Protein AF-A0A316EWT0-F1 (afdb_monomer)

Solvent-accessible surface area (backbone atoms only — not comparable to full-atom values): 6635 Å² total; per-residue (Å²): 138,84,85,50,58,67,59,89,86,10,66,70,12,72,75,42,35,76,76,67,47,59,87,44,35,65,71,36,82,91,38,74,79,34,61,44,90,43,73,63,49,57,75,68,50,47,66,36,91,78,66,75,73,71,78,63,82,84,44,90,86,62,83,74,80,94,61,102,69,79,83,89,75,88,82,76,92,77,54,100,84,65,82,81,81,73,87,80,82,77,79,79,80,126

Foldseek 3Di:
DDQACDDCPHCPHPVNCVVVVCVQFDFQPPDVSRNAPDPVCVVPTHGDPPSDDDPPPPDPVDDDDPDDDDDPFDDPPDDPPDDGDDDPPDDPDD

Structure (mmCIF, N/CA/C/O backbone):
data_AF-A0A316EWT0-F1
#
_entry.id   AF-A0A316EWT0-F1
#
loop_
_atom_site.group_PDB
_atom_site.id
_atom_site.type_symbol
_atom_site.label_atom_id
_atom_site.label_alt_id
_atom_site.label_comp_id
_atom_site.label_asym_id
_atom_site.label_entity_id
_atom_site.label_seq_id
_atom_site.pdbx_PDB_ins_code
_atom_site.Cartn_x
_atom_site.Cartn_y
_atom_site.Cartn_z
_atom_site.occupancy
_atom_site.B_iso_or_equiv
_atom_site.auth_seq_id
_atom_site.auth_comp_id
_atom_site.auth_asym_id
_atom_site.auth_atom_id
_atom_site.pdbx_PDB_model_num
ATOM 1 N N . MET A 1 1 ? 5.737 10.963 23.843 1.00 42.25 1 MET A N 1
ATOM 2 C CA . MET A 1 1 ? 5.239 11.219 22.476 1.00 42.25 1 MET A CA 1
ATOM 3 C C . MET A 1 1 ? 3.829 10.642 22.394 1.00 42.25 1 MET A C 1
ATOM 5 O O . MET A 1 1 ? 3.710 9.425 22.406 1.00 42.25 1 MET A O 1
ATOM 9 N N . SER A 1 2 ? 2.770 11.455 22.439 1.00 55.59 2 SER A N 1
ATOM 10 C CA . SER A 1 2 ? 1.395 10.966 22.247 1.00 55.59 2 SER A CA 1
ATOM 11 C C . SER A 1 2 ? 1.008 11.137 20.779 1.00 55.59 2 SER A C 1
ATOM 13 O O . SER A 1 2 ? 1.104 12.231 20.228 1.00 55.59 2 SER A O 1
ATOM 15 N N . ILE A 1 3 ? 0.613 10.047 20.121 1.00 62.59 3 ILE A N 1
ATOM 16 C CA . ILE A 1 3 ? 0.080 10.104 18.757 1.00 62.59 3 ILE A CA 1
ATOM 17 C C . ILE A 1 3 ? -1.369 10.585 18.867 1.00 62.59 3 ILE A C 1
ATOM 19 O O . ILE A 1 3 ? -2.183 9.959 19.545 1.00 62.59 3 ILE A O 1
ATOM 23 N N . ARG A 1 4 ? -1.692 11.720 18.236 1.00 72.94 4 ARG A N 1
ATOM 24 C CA . ARG A 1 4 ? -3.070 12.220 18.158 1.00 72.94 4 ARG A CA 1
ATOM 25 C C . ARG A 1 4 ? -3.808 11.455 17.067 1.00 72.94 4 ARG A C 1
ATOM 27 O O . ARG A 1 4 ? -3.432 11.512 15.903 1.00 72.94 4 ARG A O 1
ATOM 34 N N . VAL A 1 5 ? -4.847 10.728 17.456 1.00 72.81 5 VAL A N 1
ATOM 35 C CA . VAL A 1 5 ? -5.637 9.881 16.548 1.00 72.81 5 VAL A CA 1
ATOM 36 C C . VAL A 1 5 ? -6.760 10.690 15.892 1.00 72.81 5 VAL A C 1
ATOM 38 O O . VAL A 1 5 ? -6.980 10.587 14.689 1.00 72.81 5 VAL A O 1
ATOM 41 N N . HIS A 1 6 ? -7.407 11.558 16.674 1.00 72.44 6 HIS A N 1
ATOM 42 C CA . HIS A 1 6 ? -8.506 12.429 16.254 1.00 72.44 6 HIS A CA 1
ATOM 43 C C . HIS A 1 6 ? -8.145 13.914 16.430 1.00 72.44 6 HIS A C 1
ATOM 45 O O . HIS A 1 6 ? -7.155 14.246 17.087 1.00 72.44 6 HIS A O 1
ATOM 51 N N . GLY A 1 7 ? -8.971 14.798 15.864 1.00 79.88 7 GLY A N 1
ATOM 52 C CA . GLY A 1 7 ? -8.765 16.250 15.842 1.00 79.88 7 GLY A CA 1
ATOM 53 C C . GLY A 1 7 ? -8.243 16.753 14.493 1.00 79.88 7 GLY A C 1
ATOM 54 O O . GLY A 1 7 ? -7.946 15.958 13.604 1.00 79.88 7 GLY A O 1
ATOM 55 N N . GLU A 1 8 ? -8.135 18.073 14.342 1.00 83.62 8 GLU A N 1
ATOM 56 C CA . GLU A 1 8 ? -7.737 18.733 13.082 1.00 83.62 8 GLU A CA 1
ATOM 57 C C . GLU A 1 8 ? -6.329 18.328 12.609 1.00 83.62 8 GLU A C 1
ATOM 59 O O . GLU A 1 8 ? -6.099 18.170 11.412 1.00 83.62 8 GLU A O 1
ATOM 64 N N . ASP A 1 9 ? -5.435 18.032 13.557 1.00 82.88 9 ASP A N 1
ATOM 65 C CA . ASP A 1 9 ? -4.070 17.541 13.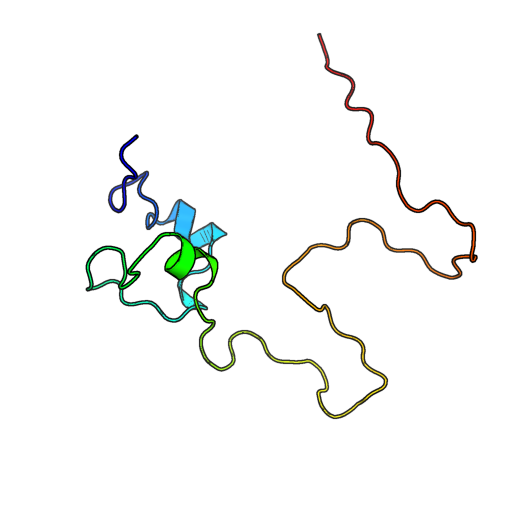310 1.00 82.88 9 ASP A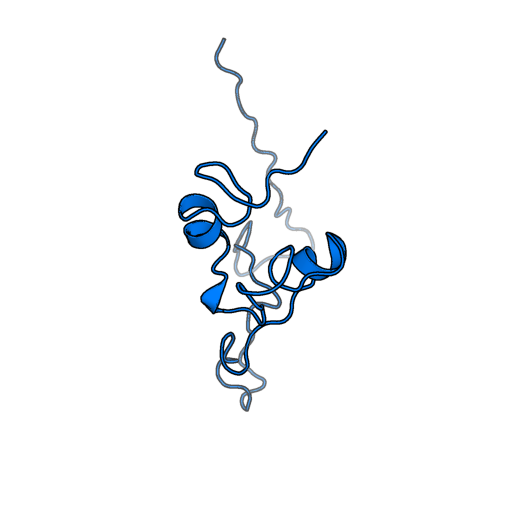 CA 1
ATOM 66 C C . ASP A 1 9 ? -3.910 16.036 13.602 1.00 82.88 9 ASP A C 1
ATOM 68 O O . ASP A 1 9 ? -2.797 15.542 13.810 1.00 82.88 9 ASP A O 1
ATOM 72 N N . GLY A 1 10 ? -5.022 15.316 13.756 1.00 83.94 10 GLY A N 1
ATOM 73 C CA . GLY A 1 10 ? -5.011 13.890 14.065 1.00 83.94 10 GLY A CA 1
ATOM 74 C C . GLY A 1 10 ? -4.575 13.041 12.872 1.00 83.94 10 GLY A C 1
ATOM 75 O O . GLY A 1 10 ? -4.701 13.440 11.720 1.00 83.94 10 GLY A O 1
ATOM 76 N N . TRP A 1 11 ? -4.121 11.821 13.144 1.00 82.75 11 TRP A N 1
ATOM 77 C CA . TRP A 1 11 ? -3.720 10.855 12.116 1.00 82.75 11 TRP A CA 1
ATOM 78 C C . TRP A 1 11 ? -4.844 10.498 11.123 1.00 82.75 11 TRP A C 1
ATOM 80 O O . TRP A 1 11 ? -4.564 10.144 9.982 1.00 82.75 11 TRP A O 1
ATOM 90 N N . PHE A 1 12 ? -6.110 10.631 11.537 1.00 87.31 12 PHE A N 1
ATOM 91 C CA . PHE A 1 12 ? -7.294 10.447 10.686 1.00 87.31 12 PHE A CA 1
ATOM 92 C C . PHE A 1 12 ? -7.968 11.763 10.270 1.00 87.31 12 PHE A C 1
ATOM 94 O O . PHE A 1 12 ? -9.144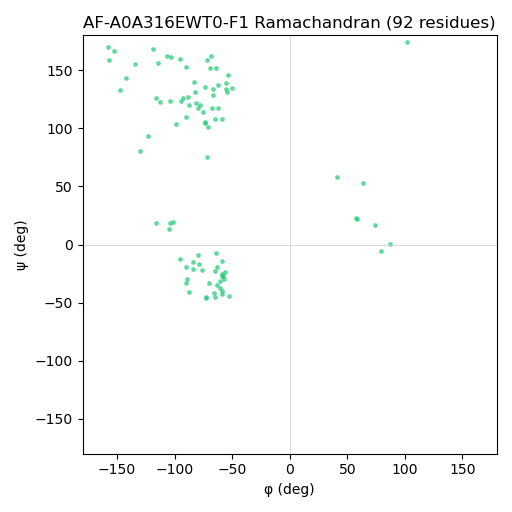 11.770 9.908 1.00 87.31 12 PHE A O 1
ATOM 101 N N . CYS A 1 13 ? -7.272 12.900 10.358 1.00 88.44 13 CYS A N 1
ATOM 102 C CA . CYS A 1 13 ? -7.833 14.159 9.884 1.00 88.44 13 CYS A CA 1
ATOM 103 C C . CYS A 1 13 ? -7.963 14.169 8.355 1.00 88.44 13 CYS A C 1
ATOM 105 O O . CYS A 1 13 ? -7.308 13.404 7.645 1.00 88.44 13 CYS A O 1
ATOM 107 N N . LYS A 1 14 ? -8.777 15.093 7.837 1.00 89.50 14 LYS A N 1
ATOM 108 C CA . LYS A 1 14 ? -9.030 15.233 6.397 1.00 89.50 14 LYS A CA 1
ATOM 109 C C . LYS A 1 14 ? -7.739 15.356 5.576 1.00 89.50 14 LYS A C 1
ATOM 111 O O . LYS A 1 14 ? -7.583 14.676 4.573 1.00 89.50 14 LYS A O 1
ATOM 116 N N . MET A 1 15 ? -6.791 16.173 6.040 1.00 90.50 15 MET A N 1
ATOM 117 C CA . MET A 1 15 ? -5.493 16.371 5.380 1.00 90.50 15 MET A CA 1
ATOM 118 C C . MET A 1 15 ? -4.647 15.092 5.322 1.00 90.50 15 MET A C 1
ATOM 120 O O . MET A 1 15 ? -3.888 14.891 4.373 1.00 90.50 15 MET A O 1
ATOM 124 N N . ALA A 1 16 ? -4.726 14.251 6.356 1.00 90.00 16 ALA A N 1
ATOM 125 C CA . ALA A 1 16 ? -4.033 12.972 6.377 1.00 90.00 16 ALA A CA 1
ATOM 126 C C . ALA A 1 16 ? -4.718 11.985 5.425 1.00 90.00 16 ALA A C 1
ATOM 128 O O . ALA A 1 16 ? -4.036 11.371 4.607 1.00 90.00 16 ALA A O 1
ATOM 129 N N . ASP A 1 17 ? -6.049 11.895 5.462 1.00 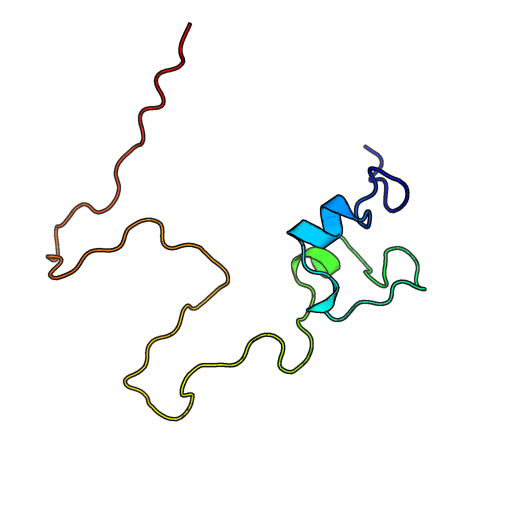90.44 17 ASP A N 1
ATOM 130 C CA . ASP A 1 17 ? -6.824 11.031 4.567 1.00 90.44 17 ASP A CA 1
ATOM 131 C C . ASP A 1 17 ? -6.603 11.373 3.086 1.00 90.44 17 ASP A C 1
ATOM 133 O O . ASP A 1 17 ? -6.332 10.482 2.290 1.00 90.44 17 ASP A O 1
ATOM 137 N N . GLU A 1 18 ? -6.575 12.655 2.717 1.00 91.25 18 GLU A N 1
ATOM 138 C CA . GLU A 1 18 ? -6.288 13.092 1.340 1.00 91.25 18 GLU A CA 1
ATOM 139 C C . GLU A 1 18 ? -4.936 12.583 0.808 1.00 91.25 18 GLU A C 1
ATOM 141 O O . GLU A 1 18 ? -4.785 12.363 -0.393 1.00 91.25 18 GLU A O 1
ATOM 146 N N . LYS A 1 19 ? -3.948 12.372 1.686 1.00 89.81 19 LYS A N 1
ATOM 147 C CA . LYS A 1 19 ? -2.632 11.824 1.315 1.00 89.81 19 LYS A CA 1
ATOM 148 C C . LYS A 1 19 ? -2.573 10.303 1.389 1.00 89.81 19 LYS A C 1
ATOM 150 O O . LYS A 1 19 ? -1.806 9.682 0.662 1.00 89.81 19 LYS A O 1
ATOM 155 N N . ILE A 1 20 ? -3.310 9.724 2.328 1.00 90.88 20 ILE A N 1
ATOM 156 C CA . ILE A 1 20 ? -3.253 8.307 2.693 1.00 90.88 20 ILE A CA 1
ATOM 157 C C . ILE A 1 20 ? -4.233 7.472 1.857 1.00 90.88 20 ILE A C 1
ATOM 159 O O . ILE A 1 20 ? -3.986 6.279 1.664 1.00 90.88 20 ILE A O 1
ATOM 163 N N . GLY A 1 21 ? -5.346 8.067 1.422 1.00 92.56 21 GLY A N 1
ATOM 164 C CA . GLY A 1 21 ? -6.425 7.427 0.676 1.00 92.56 21 GLY A CA 1
ATOM 165 C C . GLY A 1 21 ? -7.132 6.328 1.471 1.00 92.56 21 GLY A C 1
ATOM 166 O O . GLY A 1 21 ? -7.230 5.206 0.986 1.00 92.56 21 GLY A O 1
ATOM 167 N N . LEU A 1 22 ? -7.614 6.590 2.699 1.00 91.31 22 LEU A N 1
ATOM 168 C CA . LEU A 1 22 ? -8.177 5.544 3.581 1.00 91.31 22 LEU A CA 1
ATOM 169 C C . LEU A 1 22 ? -9.350 4.782 2.952 1.00 91.31 22 LEU A C 1
ATOM 171 O O . LEU A 1 22 ? -9.559 3.614 3.277 1.00 91.31 22 LEU A O 1
ATOM 175 N N . HIS A 1 23 ? -10.092 5.409 2.038 1.00 91.75 23 HIS A N 1
ATOM 176 C CA . HIS A 1 23 ? -11.202 4.780 1.320 1.00 91.75 23 HIS A CA 1
ATOM 177 C C . HIS A 1 23 ? -10.794 3.527 0.519 1.00 91.75 23 HIS A C 1
ATOM 179 O O . HIS A 1 23 ? -11.611 2.621 0.358 1.00 91.75 23 HIS A O 1
ATOM 185 N N . GLU A 1 24 ? -9.536 3.424 0.085 1.00 94.25 24 GLU A N 1
ATOM 186 C CA . GLU A 1 24 ? -9.007 2.290 -0.687 1.00 94.25 24 GLU A CA 1
ATOM 187 C C . GLU A 1 24 ? -8.651 1.078 0.185 1.00 94.25 24 GLU A C 1
ATOM 189 O O . GLU A 1 24 ? -8.373 -0.004 -0.334 1.00 94.25 24 GLU A O 1
ATOM 194 N N . PHE A 1 25 ? -8.668 1.234 1.511 1.00 94.81 25 PHE A N 1
ATOM 195 C CA . PHE A 1 25 ? -8.231 0.223 2.469 1.00 94.81 25 PHE A CA 1
ATOM 196 C C . PHE A 1 25 ? -9.387 -0.289 3.325 1.00 94.81 25 PHE A C 1
ATOM 198 O O . PHE A 1 25 ? -10.403 0.382 3.534 1.00 94.81 25 PHE A O 1
ATOM 205 N N . VAL A 1 26 ? -9.223 -1.502 3.841 1.00 94.50 26 VAL A N 1
ATOM 206 C CA . VAL A 1 26 ? -10.112 -2.079 4.848 1.00 94.50 26 VAL A CA 1
ATOM 207 C C . VAL A 1 26 ? -9.799 -1.417 6.191 1.00 94.50 26 VAL A C 1
ATOM 209 O O . VAL A 1 26 ? -8.697 -1.575 6.714 1.00 94.50 26 VAL A O 1
ATOM 212 N N . TRP A 1 27 ? -10.755 -0.661 6.729 1.00 93.06 27 TRP A N 1
ATOM 213 C CA . TRP A 1 27 ? -10.671 -0.020 8.045 1.00 93.06 27 TRP A CA 1
ATOM 214 C C . TRP A 1 27 ? -12.075 0.276 8.591 1.00 93.06 27 TRP A C 1
ATOM 216 O O . TRP A 1 27 ? -13.030 0.357 7.812 1.00 93.06 27 TRP A O 1
ATOM 226 N N . GLU A 1 28 ? -12.185 0.445 9.911 1.00 92.00 28 GLU A N 1
ATOM 227 C CA . GLU A 1 28 ? -13.450 0.628 10.633 1.00 92.00 28 GLU A CA 1
ATOM 228 C C . GLU A 1 28 ? -13.436 1.940 11.439 1.00 92.00 28 GLU A C 1
ATOM 230 O O . GLU A 1 28 ? -12.984 1.956 12.587 1.00 92.00 28 GLU A O 1
ATOM 235 N N . PRO A 1 29 ? -13.938 3.062 10.886 1.00 88.81 29 PRO A N 1
ATOM 236 C CA . PRO A 1 29 ? -13.861 4.377 11.536 1.00 88.81 29 PRO A CA 1
ATOM 237 C C . PRO A 1 29 ? -14.629 4.463 12.863 1.00 88.81 29 PRO A C 1
ATOM 239 O O . PRO A 1 29 ? -14.370 5.360 13.662 1.00 88.81 29 PRO A O 1
ATOM 242 N N . SER A 1 30 ? -15.576 3.551 13.099 1.00 89.81 30 SER A N 1
ATOM 243 C CA . SER A 1 30 ? -16.350 3.455 14.342 1.00 89.81 30 SER A CA 1
ATOM 244 C C . SER A 1 30 ? -15.581 2.787 15.487 1.00 89.81 30 SER A C 1
ATOM 246 O O . SER A 1 30 ? -15.979 2.916 16.644 1.00 89.81 30 SER A O 1
ATOM 248 N N . GLN A 1 31 ? -14.491 2.077 15.185 1.00 89.56 31 GLN A N 1
ATOM 249 C CA . GLN A 1 31 ? -13.675 1.380 16.172 1.00 89.56 31 GLN A CA 1
ATOM 250 C C . GLN A 1 31 ? -12.554 2.287 16.699 1.00 89.56 31 GLN A C 1
ATOM 252 O O . GLN A 1 31 ? -12.061 3.160 15.974 1.00 89.56 31 GLN A O 1
ATOM 257 N N . PRO A 1 32 ? -12.080 2.068 17.941 1.00 87.38 32 PRO A N 1
ATOM 258 C CA . PRO A 1 32 ? -10.883 2.729 18.444 1.00 87.38 32 PRO A CA 1
ATOM 259 C C . PRO A 1 32 ? -9.723 2.579 17.456 1.00 87.38 32 PRO A C 1
ATOM 261 O O . PRO A 1 32 ? -9.494 1.502 16.905 1.00 87.38 32 PRO A O 1
ATOM 264 N N . PHE A 1 33 ? -9.013 3.680 17.207 1.00 88.56 33 PHE A N 1
ATOM 265 C CA . PHE A 1 33 ? -7.896 3.727 16.258 1.00 88.56 33 PHE A CA 1
ATOM 266 C C . PHE A 1 33 ? -8.255 3.298 14.825 1.00 88.56 33 PHE A C 1
ATOM 268 O O . PHE A 1 33 ? -7.368 2.896 14.083 1.00 88.56 33 PHE A O 1
ATOM 275 N N . GLY A 1 34 ? -9.526 3.369 14.415 1.00 88.31 34 GLY A N 1
ATOM 276 C CA . GLY A 1 34 ? -9.955 2.947 13.077 1.00 88.31 34 GLY A CA 1
ATOM 277 C C . GLY A 1 34 ? -9.987 1.426 12.887 1.00 88.31 34 GLY A C 1
ATOM 278 O O . GLY A 1 34 ? -9.971 0.954 11.749 1.00 88.31 34 GLY A O 1
ATOM 279 N N . GLY A 1 35 ? -9.981 0.662 13.986 1.00 91.62 35 GLY A N 1
ATOM 280 C CA . GLY A 1 35 ? -9.946 -0.803 13.980 1.00 91.62 35 GLY A CA 1
ATOM 281 C C . GLY A 1 35 ? -8.538 -1.400 13.917 1.00 91.62 35 GLY A C 1
ATOM 282 O O . GLY A 1 35 ? -8.408 -2.621 13.922 1.00 91.62 35 GLY A O 1
ATOM 283 N N . PHE A 1 36 ? -7.491 -0.567 13.890 1.00 92.25 36 PHE A N 1
ATOM 284 C CA . PHE A 1 36 ? -6.104 -1.026 13.875 1.00 92.25 36 PHE A CA 1
ATOM 285 C C . PHE A 1 36 ? -5.607 -1.360 15.282 1.00 92.25 36 PHE A C 1
ATOM 287 O O . PHE A 1 36 ? -5.717 -0.570 16.221 1.00 92.25 36 PHE A O 1
ATOM 294 N N . THR A 1 37 ? -4.995 -2.530 15.413 1.00 92.31 37 THR A N 1
ATOM 295 C CA . THR A 1 37 ? -4.474 -3.055 16.685 1.00 92.31 37 THR A CA 1
ATOM 296 C C . THR A 1 37 ? -3.077 -2.538 17.024 1.00 92.31 37 THR A C 1
ATOM 298 O O . THR A 1 37 ? -2.660 -2.564 18.182 1.00 92.31 37 THR A O 1
ATOM 301 N N . SER A 1 38 ? -2.330 -2.073 16.020 1.00 91.06 38 SER A N 1
ATOM 302 C CA . SER A 1 38 ? -0.973 -1.553 16.178 1.00 91.06 38 SER A CA 1
ATOM 303 C C . SER A 1 38 ? -0.585 -0.622 15.031 1.00 91.06 38 SER A C 1
ATOM 305 O O . SER A 1 38 ? -1.243 -0.560 13.994 1.00 91.06 38 SER A O 1
ATOM 307 N N . TRP A 1 39 ? 0.545 0.069 15.185 1.00 88.44 39 TRP A N 1
ATOM 308 C CA . TRP A 1 39 ? 1.122 0.851 14.092 1.00 88.44 39 TRP A CA 1
ATOM 309 C C . TRP A 1 39 ? 1.485 -0.003 12.875 1.00 88.44 39 TRP A C 1
ATOM 311 O O . TRP A 1 39 ? 1.305 0.423 11.739 1.00 88.44 39 TRP A O 1
ATOM 321 N N . ASN A 1 40 ? 1.982 -1.218 13.113 1.00 92.94 40 ASN A N 1
ATOM 322 C CA . ASN A 1 40 ? 2.317 -2.136 12.034 1.00 92.94 40 ASN A CA 1
ATOM 323 C C . ASN A 1 40 ? 1.060 -2.562 11.271 1.00 92.94 40 ASN A C 1
ATOM 325 O O . ASN A 1 40 ? 1.073 -2.561 10.051 1.00 92.94 40 ASN A O 1
ATOM 329 N N . ASP A 1 41 ? -0.031 -2.838 11.988 1.00 93.06 41 ASP A N 1
ATOM 330 C CA . ASP A 1 41 ? -1.337 -3.162 11.402 1.00 93.06 41 ASP A CA 1
ATOM 331 C C . ASP A 1 41 ? -1.859 -2.025 10.506 1.00 93.06 41 ASP A C 1
ATOM 333 O O . ASP A 1 41 ? -2.317 -2.262 9.392 1.00 93.06 41 ASP A O 1
ATOM 337 N N . PHE A 1 42 ? -1.672 -0.769 10.927 1.00 91.75 42 PHE A N 1
ATOM 338 C CA . PHE A 1 42 ? -1.936 0.387 10.069 1.00 91.75 42 PHE A CA 1
ATOM 339 C C . PHE A 1 42 ? -0.994 0.445 8.851 1.00 91.75 42 PHE A C 1
ATOM 341 O O . PHE A 1 42 ? -1.440 0.706 7.737 1.00 91.75 42 PHE A O 1
ATOM 348 N N . PHE A 1 43 ? 0.312 0.227 9.026 1.00 91.06 43 PHE A N 1
ATOM 349 C CA . PHE A 1 43 ? 1.291 0.365 7.939 1.00 91.06 43 PHE A CA 1
ATOM 350 C C . PHE A 1 43 ? 1.169 -0.743 6.882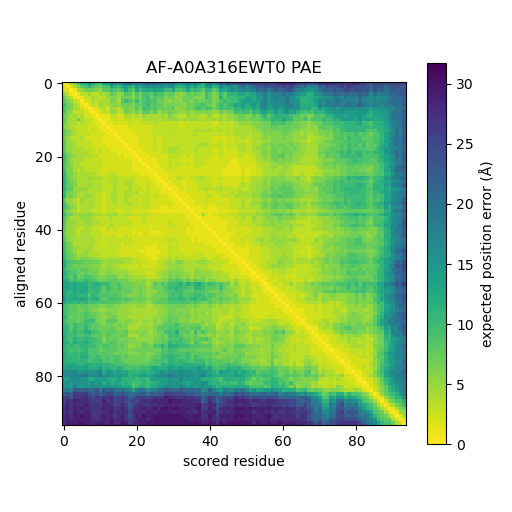 1.00 91.06 43 PHE A C 1
ATOM 352 O O . PHE A 1 43 ? 1.366 -0.486 5.697 1.00 91.06 43 PHE A O 1
ATOM 359 N N . THR A 1 44 ? 0.795 -1.956 7.294 1.00 92.44 44 THR A N 1
ATOM 360 C CA . THR A 1 44 ? 0.576 -3.119 6.419 1.00 92.44 44 THR A CA 1
ATOM 361 C C . THR A 1 44 ? -0.906 -3.386 6.151 1.00 92.44 44 THR A C 1
ATOM 363 O O . THR A 1 44 ? -1.282 -4.505 5.796 1.00 92.44 44 THR A O 1
ATOM 366 N N . ARG A 1 45 ? -1.766 -2.385 6.368 1.00 94.31 45 ARG A N 1
ATOM 367 C CA . ARG A 1 45 ? -3.217 -2.480 6.172 1.00 94.31 45 ARG A CA 1
ATOM 368 C C . ARG A 1 45 ? -3.567 -2.983 4.772 1.00 94.31 45 ARG A C 1
ATOM 370 O O . ARG A 1 45 ? -2.904 -2.669 3.785 1.00 94.31 45 ARG A O 1
ATOM 377 N N . ARG A 1 46 ? -4.652 -3.747 4.685 1.00 95.00 46 ARG A N 1
ATOM 378 C CA . ARG A 1 46 ? -5.081 -4.384 3.435 1.00 95.00 46 ARG A CA 1
ATOM 379 C C . ARG A 1 46 ? -5.884 -3.426 2.566 1.00 95.00 46 ARG A C 1
ATOM 381 O O . ARG A 1 46 ? -6.738 -2.696 3.070 1.00 95.00 46 ARG A O 1
ATOM 388 N N . PHE A 1 47 ? -5.649 -3.480 1.261 1.00 94.56 47 PHE A N 1
ATOM 389 C CA . PHE A 1 47 ? -6.529 -2.862 0.276 1.00 94.56 47 PHE A CA 1
ATOM 390 C C . PHE A 1 47 ? -7.914 -3.515 0.293 1.00 94.56 47 PHE A C 1
ATOM 392 O O . PHE A 1 47 ? -8.052 -4.693 0.630 1.00 94.56 47 PHE A O 1
ATOM 399 N N . ARG A 1 48 ? -8.938 -2.749 -0.082 1.00 95.12 48 ARG A N 1
ATOM 400 C CA . ARG A 1 48 ? -10.243 -3.304 -0.446 1.00 95.12 48 ARG A CA 1
ATOM 401 C C . ARG A 1 48 ? -10.125 -4.060 -1.763 1.00 95.12 48 ARG A C 1
ATOM 403 O O . ARG A 1 48 ? -9.313 -3.710 -2.624 1.00 95.12 48 ARG A O 1
ATOM 410 N N . ASP A 1 49 ? -10.984 -5.054 -1.936 1.00 93.62 49 ASP A N 1
ATOM 411 C CA . ASP A 1 49 ? -11.079 -5.782 -3.197 1.00 93.62 49 ASP A CA 1
ATOM 412 C C . ASP A 1 49 ? -11.342 -4.810 -4.356 1.00 93.62 49 ASP A C 1
ATOM 414 O O . ASP A 1 49 ? -12.172 -3.904 -4.263 1.00 93.62 49 ASP A O 1
ATOM 418 N N . GLY A 1 50 ? -10.592 -4.975 -5.447 1.00 91.12 50 GLY A N 1
ATOM 419 C CA . GLY A 1 50 ? -10.704 -4.133 -6.640 1.00 91.12 50 GLY A CA 1
ATOM 420 C C . GLY A 1 50 ? -10.018 -2.763 -6.566 1.00 91.12 50 GLY A C 1
ATOM 421 O O . GLY A 1 50 ? -9.941 -2.096 -7.594 1.00 91.12 50 GLY A O 1
ATOM 422 N N . ALA A 1 51 ? -9.455 -2.345 -5.424 1.00 92.25 51 ALA A N 1
ATOM 423 C CA . ALA A 1 51 ? -8.762 -1.051 -5.316 1.00 92.25 51 ALA A CA 1
ATOM 424 C C . ALA A 1 51 ? -7.482 -0.963 -6.179 1.00 92.25 51 ALA A C 1
ATOM 426 O O . ALA A 1 51 ? -7.023 0.127 -6.522 1.00 92.25 51 ALA A O 1
ATOM 427 N N . ARG A 1 52 ? -6.891 -2.109 -6.535 1.00 89.62 52 ARG A N 1
ATOM 428 C CA . ARG A 1 52 ? -5.680 -2.220 -7.364 1.00 89.62 52 ARG A CA 1
ATOM 429 C C . ARG A 1 52 ? -5.905 -3.219 -8.503 1.00 89.62 52 ARG A C 1
ATOM 431 O O . ARG A 1 52 ? -5.519 -4.380 -8.378 1.00 89.62 52 ARG A O 1
ATOM 438 N N . PRO A 1 53 ? -6.565 -2.816 -9.600 1.00 90.44 53 PRO A N 1
ATOM 439 C CA . PRO A 1 53 ? -6.723 -3.691 -10.752 1.00 90.44 53 PRO A CA 1
ATOM 440 C C . PRO A 1 53 ? -5.365 -3.953 -11.417 1.00 90.44 53 PRO A C 1
ATOM 442 O O . PRO A 1 53 ? -4.594 -3.027 -11.668 1.00 90.44 53 PRO A O 1
ATOM 445 N N . VAL A 1 54 ? -5.084 -5.219 -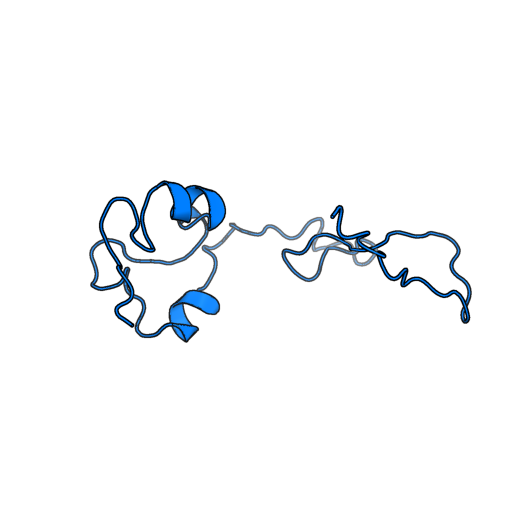11.728 1.00 90.75 54 VAL A N 1
ATOM 446 C CA . VAL A 1 54 ? -3.909 -5.608 -12.518 1.00 90.75 54 VAL A CA 1
ATOM 447 C C . VAL A 1 54 ? -4.236 -5.412 -13.995 1.00 90.75 54 VAL A C 1
ATOM 449 O O . VAL A 1 54 ? -5.201 -5.985 -14.501 1.00 90.75 54 VAL A O 1
ATOM 452 N N . ALA A 1 55 ? -3.445 -4.588 -14.681 1.00 91.31 55 ALA A N 1
ATOM 453 C CA . ALA A 1 55 ? -3.595 -4.379 -16.115 1.00 91.31 55 ALA A CA 1
ATOM 454 C C . ALA A 1 55 ? -3.241 -5.662 -16.881 1.00 91.31 55 ALA A C 1
ATOM 456 O O . ALA A 1 55 ? -2.180 -6.231 -16.651 1.00 91.31 55 ALA A O 1
ATOM 457 N N . ASP A 1 56 ? -4.143 -6.083 -17.773 1.00 90.62 56 ASP A N 1
ATOM 458 C CA . ASP A 1 56 ? -4.004 -7.244 -18.666 1.00 90.62 56 ASP A CA 1
ATOM 459 C C . ASP A 1 56 ? -3.375 -8.480 -18.000 1.00 90.62 56 ASP A C 1
ATOM 461 O O . ASP A 1 56 ? -2.347 -9.006 -18.420 1.00 90.62 56 ASP A O 1
ATOM 465 N N . ALA A 1 57 ? -4.017 -8.954 -16.929 1.00 89.56 57 ALA A N 1
ATOM 466 C CA . ALA A 1 57 ? -3.531 -10.086 -16.139 1.00 89.56 57 ALA A CA 1
ATOM 467 C C . ALA A 1 57 ? -3.358 -11.397 -16.943 1.00 89.56 57 ALA A C 1
ATOM 469 O O . ALA A 1 57 ? -2.743 -12.339 -16.447 1.00 89.56 57 ALA A O 1
ATOM 470 N N . SER A 1 58 ? -3.911 -11.476 -18.159 1.00 93.75 58 SER A N 1
ATOM 471 C CA . SER A 1 58 ? -3.778 -12.615 -19.073 1.00 93.75 58 SER A CA 1
ATOM 472 C C . SER A 1 58 ? -2.588 -12.526 -20.031 1.00 93.75 58 SER A C 1
ATOM 474 O O . SER A 1 58 ? -2.191 -13.558 -20.578 1.00 93.75 58 SER A O 1
ATOM 476 N N . ASP A 1 59 ? -2.022 -11.339 -20.260 1.00 95.31 59 ASP A N 1
ATOM 477 C CA . ASP A 1 59 ? -0.917 -11.148 -21.197 1.00 95.31 59 ASP A CA 1
ATOM 478 C C . ASP A 1 59 ? 0.434 -11.094 -20.474 1.00 95.31 59 ASP A C 1
ATOM 480 O O . ASP A 1 59 ? 0.842 -10.076 -19.917 1.00 95.31 59 ASP A O 1
ATOM 484 N N . ALA A 1 60 ? 1.194 -12.187 -20.562 1.00 92.94 60 ALA A N 1
ATOM 485 C CA . ALA A 1 60 ? 2.529 -12.295 -19.969 1.00 92.94 60 ALA A CA 1
ATOM 486 C C . ALA A 1 60 ? 3.576 -11.324 -20.559 1.00 92.94 60 ALA A C 1
ATOM 488 O O . ALA A 1 60 ? 4.697 -11.251 -20.054 1.00 92.94 60 ALA A O 1
ATOM 489 N N . ARG A 1 61 ? 3.254 -10.594 -21.635 1.00 95.00 61 ARG A N 1
ATOM 490 C CA . ARG A 1 61 ? 4.119 -9.554 -22.218 1.00 95.00 61 ARG A CA 1
ATOM 491 C C . ARG A 1 61 ? 3.959 -8.207 -21.514 1.00 95.00 61 ARG A C 1
ATOM 493 O O . ARG A 1 61 ? 4.792 -7.322 -21.714 1.00 95.00 61 ARG A O 1
ATOM 500 N N . VAL A 1 62 ? 2.905 -8.038 -20.719 1.00 94.31 62 VAL A N 1
ATOM 501 C CA . VAL A 1 62 ? 2.630 -6.805 -19.984 1.00 94.31 62 VAL A CA 1
ATOM 502 C C . VAL A 1 62 ? 3.344 -6.852 -18.636 1.00 94.31 62 VAL A C 1
ATOM 504 O O . VAL A 1 62 ?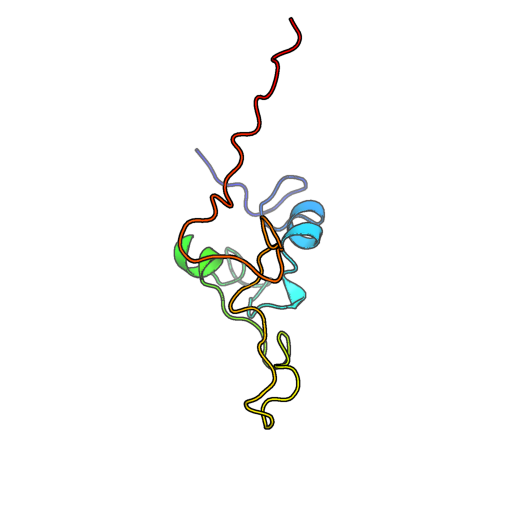 3.111 -7.730 -17.810 1.00 94.31 62 VAL A O 1
ATOM 507 N N . ILE A 1 63 ? 4.232 -5.884 -18.408 1.00 91.50 63 ILE A N 1
ATOM 508 C CA . ILE A 1 63 ? 4.933 -5.697 -17.134 1.00 91.50 63 ILE A CA 1
ATOM 509 C C . ILE A 1 63 ? 4.282 -4.518 -16.410 1.00 91.50 63 ILE A C 1
ATOM 511 O O . ILE A 1 63 ? 4.228 -3.410 -16.943 1.00 91.50 63 ILE A O 1
ATOM 515 N N . VAL A 1 64 ? 3.804 -4.752 -15.189 1.00 92.25 64 VAL A N 1
ATOM 516 C CA . VAL A 1 64 ? 3.195 -3.731 -14.323 1.00 92.25 64 VAL A CA 1
ATOM 517 C C . VAL A 1 64 ? 4.134 -3.345 -13.179 1.00 92.25 64 VAL A C 1
ATOM 519 O O . VAL A 1 64 ? 5.083 -4.067 -12.868 1.00 92.25 64 VAL A O 1
ATOM 522 N N . SER A 1 65 ? 3.878 -2.202 -12.536 1.00 90.50 65 SER A N 1
ATOM 523 C CA . SER A 1 65 ? 4.619 -1.818 -11.329 1.00 90.50 65 SER A CA 1
ATOM 524 C C . SER A 1 65 ? 4.381 -2.829 -10.205 1.00 90.50 65 SER A C 1
ATOM 526 O O . SER A 1 65 ? 3.246 -3.234 -9.967 1.00 90.50 65 SER A O 1
ATOM 528 N N . ALA A 1 66 ? 5.442 -3.203 -9.489 1.00 88.06 66 ALA A N 1
ATOM 529 C CA . ALA A 1 66 ? 5.359 -4.143 -8.370 1.00 88.06 66 ALA A CA 1
ATOM 530 C C . ALA A 1 66 ? 4.776 -3.516 -7.091 1.00 88.06 66 ALA A C 1
ATOM 532 O O . ALA A 1 66 ? 4.309 -4.232 -6.210 1.00 88.06 66 ALA A O 1
ATOM 533 N N . CYS A 1 67 ? 4.843 -2.189 -6.969 1.00 85.38 67 CYS A N 1
ATOM 534 C CA . CYS A 1 67 ? 4.361 -1.457 -5.803 1.00 85.38 67 CYS A CA 1
ATOM 535 C C . CYS A 1 67 ? 3.946 -0.027 -6.161 1.00 85.38 67 CYS A C 1
ATOM 537 O O . CYS A 1 67 ? 4.281 0.501 -7.230 1.00 85.38 67 CYS A O 1
ATOM 539 N N . GLU A 1 68 ? 3.247 0.616 -5.232 1.00 83.06 68 GLU A N 1
ATOM 540 C CA . GLU A 1 68 ? 2.875 2.027 -5.256 1.00 83.06 68 GLU A CA 1
ATOM 541 C C . GLU A 1 68 ? 4.110 2.900 -5.011 1.00 83.06 68 GLU A C 1
ATOM 543 O O . GLU A 1 68 ? 4.337 3.441 -3.929 1.00 83.06 68 GLU A O 1
ATOM 548 N N . SER A 1 69 ? 4.949 3.008 -6.034 1.00 86.38 69 SER A N 1
ATOM 549 C CA . SER A 1 69 ? 6.143 3.839 -6.018 1.00 86.38 69 SER A CA 1
ATOM 550 C C . SER A 1 69 ? 6.262 4.638 -7.305 1.00 86.38 69 SER A C 1
ATOM 552 O O . SER A 1 69 ? 5.741 4.264 -8.356 1.00 86.38 69 SER A O 1
ATOM 554 N N . THR A 1 70 ? 6.970 5.759 -7.217 1.00 85.81 70 THR A N 1
ATOM 555 C CA . THR A 1 70 ? 7.336 6.543 -8.393 1.00 85.81 70 THR A CA 1
ATOM 556 C C . THR A 1 70 ? 8.712 6.085 -8.869 1.00 85.81 70 THR A C 1
ATOM 558 O O . THR A 1 70 ? 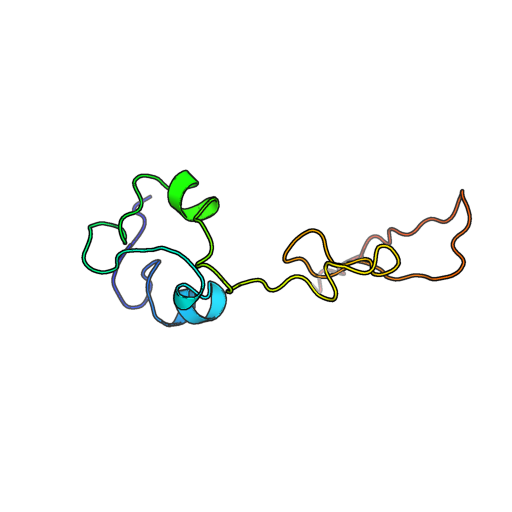9.652 6.106 -8.066 1.00 85.81 70 THR A O 1
ATOM 561 N N . PRO A 1 71 ? 8.876 5.707 -10.152 1.00 86.25 71 PRO A N 1
ATOM 562 C CA . PRO A 1 71 ? 10.184 5.369 -10.698 1.00 86.25 71 PRO A CA 1
ATOM 563 C C . PRO A 1 71 ? 11.187 6.505 -10.469 1.00 86.25 71 PRO A C 1
ATOM 565 O O . PRO A 1 71 ? 10.904 7.664 -10.768 1.00 86.25 71 PRO A O 1
ATOM 568 N N . TYR A 1 72 ? 12.371 6.177 -9.949 1.00 86.88 72 TYR A N 1
ATOM 569 C CA . TYR A 1 72 ? 13.427 7.170 -9.726 1.00 86.88 72 TYR A CA 1
ATOM 570 C C . TYR A 1 72 ? 14.072 7.635 -11.042 1.00 86.88 72 TYR A C 1
ATOM 572 O O . TYR A 1 72 ? 14.290 8.829 -11.240 1.00 86.88 72 TYR A O 1
ATOM 580 N N . HIS A 1 73 ? 14.385 6.692 -11.933 1.00 87.00 73 HIS A N 1
ATOM 581 C CA . HIS A 1 73 ? 15.019 6.952 -13.222 1.00 87.00 73 HIS A CA 1
ATOM 582 C C . HIS A 1 73 ? 14.529 5.932 -14.252 1.00 87.00 73 HIS A C 1
ATOM 584 O O . HIS A 1 73 ? 14.506 4.735 -13.968 1.00 87.00 73 HIS A O 1
ATOM 590 N N . LEU A 1 74 ? 14.146 6.412 -15.434 1.00 88.75 74 LEU A N 1
ATOM 591 C CA . LEU A 1 74 ? 13.705 5.591 -16.557 1.00 88.75 74 LEU A CA 1
ATOM 592 C C . LEU A 1 74 ? 14.693 5.772 -17.710 1.00 88.75 74 LEU A C 1
ATOM 594 O O . LEU A 1 74 ? 14.962 6.901 -18.114 1.00 88.75 74 LEU A O 1
ATOM 598 N N . ALA A 1 75 ? 15.227 4.668 -18.225 1.00 89.88 75 ALA A N 1
ATOM 599 C CA . ALA A 1 75 ? 16.187 4.662 -19.322 1.00 89.88 75 ALA A CA 1
ATOM 600 C C . ALA A 1 75 ? 15.923 3.475 -20.255 1.00 89.88 75 ALA A C 1
ATOM 602 O O . ALA A 1 75 ? 15.574 2.388 -19.792 1.00 89.88 75 ALA A O 1
ATOM 603 N N . SER A 1 76 ? 16.102 3.686 -21.558 1.00 92.00 76 SER A N 1
ATOM 604 C CA . SER A 1 76 ? 16.085 2.643 -22.587 1.00 92.00 76 SER A CA 1
ATOM 605 C C . SER A 1 76 ? 17.507 2.300 -23.037 1.00 92.00 76 SER A C 1
ATOM 607 O O . SER A 1 76 ? 18.436 3.072 -22.814 1.00 92.00 76 SER A O 1
ATOM 609 N N . ASP A 1 77 ? 17.674 1.131 -23.664 1.00 93.38 77 ASP A N 1
ATOM 610 C CA . ASP A 1 77 ? 18.934 0.676 -24.283 1.00 93.38 77 ASP A CA 1
ATOM 611 C C . ASP A 1 77 ? 20.153 0.590 -23.348 1.00 93.38 77 ASP A C 1
ATOM 613 O O . ASP A 1 77 ? 21.300 0.571 -23.821 1.00 93.38 77 ASP A O 1
ATOM 617 N N . VAL A 1 78 ? 19.892 0.483 -22.0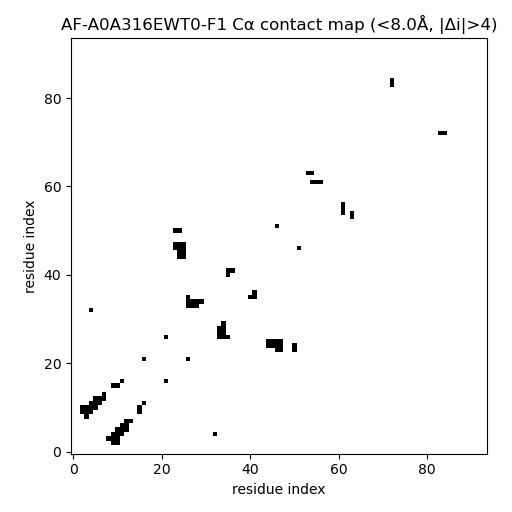39 1.00 90.88 78 VAL A N 1
ATOM 618 C CA . VAL A 1 78 ? 20.905 0.417 -20.980 1.00 90.88 78 VAL A CA 1
ATOM 619 C C . VAL A 1 78 ? 21.901 -0.719 -21.213 1.00 90.88 78 VAL A C 1
ATOM 621 O O . VAL A 1 78 ? 21.546 -1.826 -21.631 1.00 90.88 78 VAL A O 1
ATOM 624 N N . LYS A 1 79 ? 23.176 -0.439 -20.957 1.00 93.44 79 LYS A N 1
ATOM 625 C CA . LYS A 1 79 ? 24.280 -1.398 -21.044 1.00 93.44 79 LYS A CA 1
ATOM 626 C C . LYS A 1 79 ? 24.569 -2.002 -19.676 1.00 93.44 79 LYS A C 1
ATOM 628 O O . LYS A 1 79 ? 24.258 -1.422 -18.641 1.00 93.44 79 LYS A O 1
ATOM 633 N N . ALA A 1 80 ? 25.226 -3.161 -19.675 1.00 89.31 80 ALA A N 1
ATOM 634 C CA . ALA A 1 80 ? 25.540 -3.909 -18.455 1.00 89.31 80 ALA A CA 1
ATOM 635 C C . ALA A 1 80 ? 26.339 -3.103 -17.409 1.00 89.31 80 ALA A C 1
ATOM 637 O O . ALA A 1 80 ? 26.285 -3.426 -16.226 1.00 89.31 80 ALA A O 1
ATOM 638 N N . CYS A 1 81 ? 27.059 -2.062 -17.838 1.00 90.56 81 CYS A N 1
ATOM 639 C CA . CYS A 1 81 ? 27.907 -1.233 -16.982 1.00 90.56 81 CYS A CA 1
ATOM 640 C C . CYS A 1 81 ? 27.441 0.233 -16.893 1.00 90.56 81 CYS A C 1
ATOM 642 O O . CYS A 1 81 ? 28.242 1.094 -16.530 1.00 90.56 81 CYS A O 1
ATOM 644 N N . ASP A 1 82 ? 26.185 0.541 -17.238 1.00 87.50 82 ASP A N 1
ATOM 645 C CA . ASP A 1 82 ? 25.665 1.906 -17.114 1.00 87.50 82 ASP A CA 1
ATOM 646 C C . ASP A 1 82 ? 25.400 2.284 -15.649 1.00 87.50 82 ASP A C 1
ATOM 648 O O . ASP A 1 82 ? 24.778 1.545 -14.884 1.00 87.50 82 ASP A O 1
ATOM 652 N N . THR A 1 83 ? 25.815 3.492 -15.264 1.00 86.94 83 THR A N 1
ATOM 653 C CA . THR A 1 83 ? 25.519 4.063 -13.943 1.00 86.94 83 THR A CA 1
ATOM 654 C C . THR A 1 83 ? 24.210 4.846 -13.993 1.00 86.94 83 THR A C 1
ATOM 656 O O . THR A 1 83 ? 24.147 5.930 -14.571 1.00 86.94 83 THR A O 1
ATOM 659 N N . LEU A 1 84 ? 23.165 4.326 -13.346 1.00 84.75 84 LEU A N 1
ATOM 660 C CA . LEU A 1 84 ? 21.821 4.929 -13.353 1.00 84.75 84 LEU A CA 1
ATOM 661 C C . LEU A 1 84 ? 21.536 5.842 -12.148 1.00 84.75 84 LEU A C 1
ATOM 663 O O . LEU A 1 84 ? 20.557 6.586 -12.148 1.00 84.75 84 LEU A O 1
ATOM 667 N N . ALA A 1 85 ? 22.384 5.815 -11.119 1.00 78.50 85 ALA A N 1
ATOM 668 C CA . ALA A 1 85 ? 22.256 6.688 -9.958 1.00 78.50 85 ALA A CA 1
ATOM 669 C C . ALA A 1 85 ? 22.989 8.017 -10.197 1.00 78.50 85 ALA A C 1
ATOM 671 O O . ALA A 1 85 ? 24.187 8.029 -10.480 1.00 78.50 85 ALA A O 1
ATOM 672 N N . ARG A 1 86 ? 22.303 9.154 -10.018 1.00 67.81 86 ARG A N 1
ATOM 673 C CA . ARG A 1 86 ? 22.960 10.460 -9.856 1.00 67.81 86 ARG A CA 1
ATOM 674 C C . ARG A 1 86 ? 22.730 10.972 -8.439 1.00 67.81 86 ARG A C 1
ATOM 676 O O . ARG A 1 86 ? 21.589 11.164 -8.018 1.00 67.81 86 ARG A O 1
ATOM 683 N N . ALA A 1 87 ? 23.811 11.251 -7.714 1.00 60.19 87 ALA A N 1
ATOM 684 C CA . ALA A 1 87 ? 23.724 12.011 -6.475 1.00 60.19 87 ALA A CA 1
ATOM 685 C C . ALA A 1 87 ? 23.176 13.409 -6.800 1.00 60.19 87 ALA A C 1
ATOM 687 O O . ALA A 1 87 ? 23.790 14.165 -7.555 1.00 60.19 87 ALA A O 1
ATOM 688 N N . LYS A 1 88 ? 22.003 13.757 -6.262 1.00 52.59 88 LYS A N 1
ATOM 689 C CA . LYS A 1 88 ? 21.524 15.140 -6.289 1.00 52.59 88 LYS A CA 1
ATOM 690 C C . LYS A 1 88 ? 22.360 15.920 -5.275 1.00 52.59 88 LYS A C 1
ATOM 692 O O . LYS A 1 88 ? 22.150 15.768 -4.076 1.00 52.59 88 LYS A O 1
ATOM 697 N N . SER A 1 89 ? 23.307 16.738 -5.728 1.00 49.81 89 SER A N 1
ATOM 698 C CA . SER A 1 89 ? 23.903 17.755 -4.864 1.00 49.81 89 SER A CA 1
ATOM 699 C C . SER A 1 89 ? 22.851 18.837 -4.617 1.00 49.81 89 SER A C 1
ATOM 701 O O . SER A 1 89 ? 22.567 19.676 -5.469 1.00 49.81 89 SER A O 1
ATOM 703 N N . GLN A 1 90 ? 22.218 18.803 -3.447 1.00 48.59 90 GLN A N 1
ATOM 704 C CA . GLN A 1 90 ? 21.487 19.961 -2.950 1.00 48.59 90 GLN A CA 1
ATOM 705 C C . GLN A 1 90 ? 22.531 20.984 -2.496 1.00 48.59 90 GLN A C 1
ATOM 707 O O . GLN A 1 90 ? 23.178 20.807 -1.466 1.00 48.59 90 GLN A O 1
ATOM 712 N N . ALA A 1 91 ? 22.727 22.042 -3.282 1.00 43.75 91 ALA A N 1
ATOM 713 C CA . ALA A 1 91 ? 23.396 23.234 -2.786 1.00 43.75 91 ALA A CA 1
ATOM 714 C C . ALA A 1 91 ? 22.502 23.835 -1.693 1.00 43.75 91 ALA A C 1
ATOM 716 O O . ALA A 1 91 ? 21.424 24.360 -1.982 1.00 43.75 91 ALA A O 1
ATOM 717 N N . LEU A 1 92 ? 22.930 23.710 -0.437 1.00 42.44 92 LEU A N 1
ATOM 718 C CA . LEU A 1 92 ? 22.412 24.518 0.660 1.00 42.44 92 LEU A CA 1
ATOM 719 C C . LEU A 1 92 ? 22.674 25.981 0.282 1.00 42.44 92 LEU A C 1
ATOM 721 O O . LEU A 1 92 ? 23.825 26.410 0.224 1.00 42.44 92 LEU A O 1
ATOM 725 N N . LYS A 1 93 ? 21.616 26.723 -0.060 1.00 39.81 93 LYS A N 1
ATOM 726 C CA . LYS A 1 93 ? 21.691 28.182 -0.145 1.00 39.81 93 LYS A CA 1
ATOM 727 C C . LYS A 1 93 ? 21.892 28.693 1.282 1.00 39.81 93 LYS A C 1
ATOM 729 O O . LYS A 1 93 ? 21.064 28.392 2.141 1.00 39.81 93 LYS A O 1
ATOM 734 N N . GLY A 1 94 ? 23.030 29.349 1.507 1.00 44.38 94 GLY A N 1
ATOM 735 C CA . GLY A 1 94 ? 23.312 30.114 2.722 1.00 44.38 94 GLY A CA 1
ATOM 736 C C . GLY A 1 94 ? 22.530 31.415 2.787 1.00 44.38 94 GLY A C 1
ATOM 737 O O . GLY A 1 94 ? 21.791 31.716 1.819 1.00 44.38 94 GLY A O 1
#

Mean predicted aligned error: 8.58 Å

Secondary structure (DSSP, 8-state):
-PPP-SSTTSTTSHHHHHHH-GGGB---TTSGGGG-SSHHHHHTPPBPTTSSPPTTTT-TT----SSS---S---SS--TT-------------

pLDDT: mean 84.48, std 13.98, range [39.81, 95.31]

Organism: NCBI:txid942865

Radius of gyration: 19.83 Å; Cα contacts (8 Å, |Δi|>4): 52; chains: 1; bounding box: 44×43×47 Å

InterPro domains:
  IPR003817 Phosphatidylserine decarboxylase-related [PF02666] (39-80)

Sequence (94 aa):
MSIRVHGEDGWFCKMADEKIGLHEFVWEPSQPFGGFTSWNDFFTRRFRDGARPVADASDARVIVSACESTPYHLASDVKACDTLARAKSQALKG